Protein AF-A0ABD0P903-F1 (afdb_monomer_lite)

Sequence (54 aa):
MHACYAGRLDTVKYLRNCGSTWQSRDTDGCTPLHWAVDGGHLPVITYMIQDGCE

Secondary structure (DSSP, 8-state):
-HHHHTT-HHHHHHHHHTT--S----TT---HHHHHHHTT-HHHHHH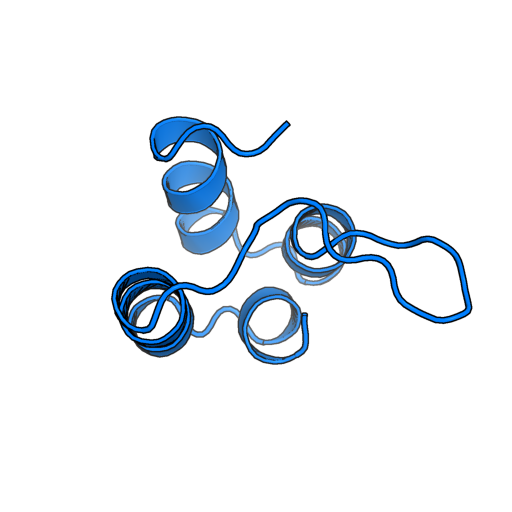HHHTT--

Structure (mmCIF, N/CA/C/O backbone):
data_AF-A0ABD0P903-F1
#
_entry.id   AF-A0ABD0P903-F1
#
loop_
_atom_site.group_PDB
_atom_site.id
_atom_site.type_symbol
_atom_site.label_atom_id
_atom_site.label_alt_id
_atom_site.label_comp_id
_atom_site.label_asym_id
_atom_site.label_entity_id
_atom_site.label_seq_id
_atom_site.pdbx_PDB_ins_code
_atom_site.Cartn_x
_atom_site.Cartn_y
_atom_site.Cartn_z
_atom_site.occupancy
_atom_site.B_iso_or_equiv
_atom_site.auth_seq_id
_atom_site.auth_comp_id
_atom_site.auth_asym_id
_atom_site.auth_atom_id
_atom_site.pdbx_PDB_model_num
ATOM 1 N N . MET A 1 1 ? 3.714 -4.103 -1.951 1.00 93.56 1 MET A N 1
ATOM 2 C CA . MET A 1 1 ? 3.985 -3.850 -3.385 1.00 93.56 1 MET A CA 1
ATOM 3 C C . MET A 1 1 ? 3.165 -4.770 -4.272 1.00 93.56 1 MET A C 1
ATOM 5 O O . MET A 1 1 ? 2.192 -4.289 -4.820 1.00 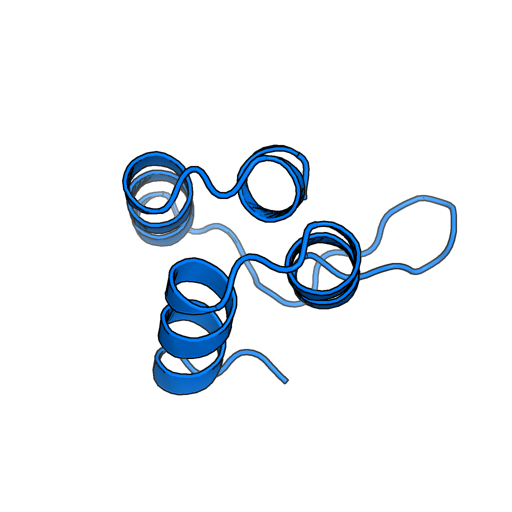93.56 1 MET A O 1
ATOM 9 N N . HIS A 1 2 ? 3.412 -6.084 -4.304 1.00 96.62 2 HIS A N 1
ATOM 10 C CA . HIS A 1 2 ? 2.601 -7.029 -5.098 1.00 96.62 2 HIS A CA 1
ATOM 11 C C . HIS A 1 2 ? 1.078 -6.908 -4.894 1.00 96.62 2 HIS A C 1
ATOM 13 O O . HIS A 1 2 ? 0.325 -6.872 -5.858 1.00 96.62 2 HIS A O 1
ATOM 19 N N . ALA A 1 3 ? 0.607 -6.809 -3.643 1.00 97.81 3 ALA A N 1
ATOM 20 C CA . ALA A 1 3 ? -0.823 -6.630 -3.366 1.00 97.81 3 ALA A CA 1
ATOM 21 C C . ALA A 1 3 ? -1.379 -5.290 -3.888 1.00 97.81 3 ALA A C 1
ATOM 23 O O . ALA A 1 3 ? -2.541 -5.232 -4.277 1.00 97.81 3 ALA A O 1
ATOM 24 N N . CYS A 1 4 ? -0.543 -4.247 -3.918 1.00 98.00 4 CYS A N 1
ATOM 25 C CA . CYS A 1 4 ? -0.879 -2.930 -4.452 1.00 98.00 4 CYS A CA 1
ATOM 26 C C . CYS A 1 4 ? -0.973 -2.972 -5.980 1.00 98.00 4 CYS A C 1
ATOM 28 O O . CYS A 1 4 ? -1.994 -2.570 -6.526 1.00 98.00 4 CYS A O 1
ATOM 30 N N . TYR A 1 5 ? 0.042 -3.545 -6.636 1.00 98.12 5 TYR A N 1
ATOM 31 C CA . TYR A 1 5 ? 0.072 -3.748 -8.086 1.00 98.12 5 TYR A CA 1
ATOM 32 C C . TYR A 1 5 ? -1.101 -4.587 -8.592 1.00 98.12 5 TYR A C 1
ATOM 34 O O . TYR A 1 5 ? -1.663 -4.284 -9.628 1.00 98.12 5 TYR A O 1
ATOM 42 N 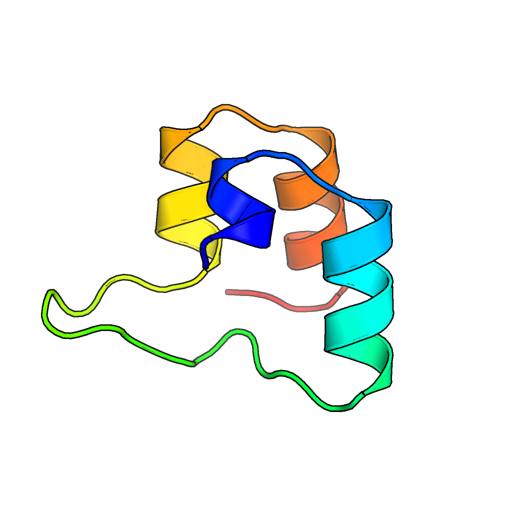N . ALA A 1 6 ? -1.497 -5.618 -7.842 1.00 98.19 6 ALA A N 1
ATOM 43 C CA . ALA A 1 6 ? -2.619 -6.484 -8.201 1.00 98.19 6 ALA A CA 1
ATOM 44 C C . ALA A 1 6 ? -3.997 -5.945 -7.765 1.00 98.19 6 ALA A C 1
ATOM 46 O O . ALA A 1 6 ? -4.996 -6.650 -7.906 1.00 98.19 6 ALA A O 1
ATOM 47 N N . GLY A 1 7 ? -4.064 -4.767 -7.133 1.00 98.12 7 GLY A N 1
ATOM 48 C CA . GLY A 1 7 ? -5.335 -4.135 -6.760 1.00 98.12 7 GLY A CA 1
ATOM 49 C C . GLY A 1 7 ? -6.100 -4.828 -5.632 1.00 98.12 7 GLY A C 1
ATOM 50 O O . GLY A 1 7 ? -7.300 -4.606 -5.466 1.00 98.12 7 GLY A O 1
ATOM 51 N N . ARG A 1 8 ? -5.437 -5.677 -4.839 1.00 98.44 8 ARG A N 1
ATOM 52 C CA . ARG A 1 8 ? -6.082 -6.491 -3.797 1.00 98.44 8 ARG A CA 1
ATOM 53 C C . ARG A 1 8 ? -6.291 -5.689 -2.515 1.00 98.44 8 ARG A C 1
ATOM 55 O O . ARG A 1 8 ? -5.548 -5.862 -1.549 1.00 98.44 8 ARG A O 1
ATOM 62 N N . LEU A 1 9 ? -7.304 -4.820 -2.503 1.00 98.44 9 LEU A N 1
ATOM 63 C CA . LEU A 1 9 ? -7.574 -3.885 -1.402 1.00 98.44 9 LEU A CA 1
ATOM 64 C C . LEU A 1 9 ? -7.657 -4.562 -0.025 1.00 98.44 9 LEU A C 1
ATOM 66 O O . LEU A 1 9 ? -7.024 -4.091 0.918 1.00 98.44 9 LEU A O 1
ATOM 70 N N . ASP A 1 10 ? -8.372 -5.679 0.099 1.00 98.56 10 ASP A N 1
ATOM 71 C CA . ASP A 1 10 ? -8.510 -6.369 1.391 1.00 98.56 10 ASP A CA 1
ATOM 72 C C . ASP A 1 10 ? -7.174 -6.930 1.887 1.00 98.56 10 ASP A C 1
ATOM 74 O O . ASP A 1 10 ? -6.851 -6.841 3.071 1.00 98.56 10 ASP A O 1
ATOM 78 N N . THR A 1 11 ? -6.340 -7.432 0.972 1.00 98.62 11 THR A N 1
ATOM 79 C CA . THR A 1 11 ? -4.976 -7.860 1.300 1.00 98.62 11 THR A CA 1
ATOM 80 C C . THR A 1 11 ? -4.109 -6.674 1.720 1.00 98.62 11 THR A C 1
ATOM 82 O O . THR A 1 11 ? -3.342 -6.796 2.670 1.00 98.62 11 THR A O 1
ATOM 85 N N . VAL A 1 12 ? -4.228 -5.525 1.048 1.00 98.31 12 VAL A N 1
ATOM 86 C CA . VAL A 1 12 ? -3.498 -4.299 1.411 1.00 98.31 12 VAL A CA 1
ATOM 87 C C . VAL A 1 12 ? -3.876 -3.844 2.826 1.00 98.31 12 VAL A C 1
ATOM 89 O O . VAL A 1 12 ? -2.983 -3.601 3.636 1.00 98.31 12 VAL A O 1
ATOM 92 N N . LYS A 1 13 ? -5.173 -3.814 3.159 1.00 98.38 13 LYS A N 1
ATOM 93 C CA . LYS A 1 13 ? -5.668 -3.485 4.508 1.00 98.38 13 LYS A CA 1
ATOM 94 C C . LYS A 1 13 ? -5.176 -4.473 5.565 1.00 98.38 13 LYS A C 1
ATOM 96 O O . LYS A 1 13 ? -4.709 -4.058 6.621 1.00 98.38 13 LYS A O 1
ATOM 101 N N . TYR A 1 14 ? -5.235 -5.774 5.279 1.00 98.50 14 TYR A N 1
ATOM 102 C CA . TYR A 1 14 ? -4.725 -6.803 6.187 1.00 98.50 14 TYR A CA 1
ATOM 103 C C . TYR A 1 14 ? -3.229 -6.615 6.470 1.00 98.50 14 TYR A C 1
ATOM 105 O O . TYR A 1 14 ? -2.817 -6.562 7.626 1.00 98.50 14 TYR A O 1
ATOM 113 N N . LEU A 1 15 ? -2.418 -6.435 5.422 1.00 97.69 15 LEU A N 1
ATOM 114 C CA . LEU A 1 15 ? -0.978 -6.207 5.557 1.00 97.69 15 LEU A CA 1
ATOM 115 C C . LEU A 1 15 ? -0.673 -4.933 6.352 1.00 97.69 15 LEU A C 1
ATOM 117 O O . LEU A 1 15 ? 0.251 -4.932 7.170 1.00 97.69 15 LEU A O 1
ATOM 121 N N . ARG A 1 16 ? -1.451 -3.866 6.142 1.00 97.19 16 ARG A N 1
ATOM 122 C CA . ARG A 1 16 ? -1.327 -2.624 6.906 1.00 97.19 16 ARG A CA 1
ATOM 123 C C . ARG A 1 16 ? -1.619 -2.840 8.392 1.00 97.19 16 ARG A C 1
ATOM 125 O O . ARG A 1 16 ? -0.814 -2.428 9.220 1.00 97.19 16 ARG A O 1
ATOM 132 N N . ASN A 1 17 ? -2.679 -3.577 8.724 1.00 97.38 17 ASN A N 1
ATOM 133 C CA . ASN A 1 17 ? -3.009 -3.950 10.106 1.00 97.38 17 ASN A CA 1
ATOM 134 C C . ASN A 1 17 ? -1.934 -4.828 10.768 1.00 97.38 17 ASN A C 1
ATOM 136 O O . ASN A 1 17 ? -1.746 -4.756 11.979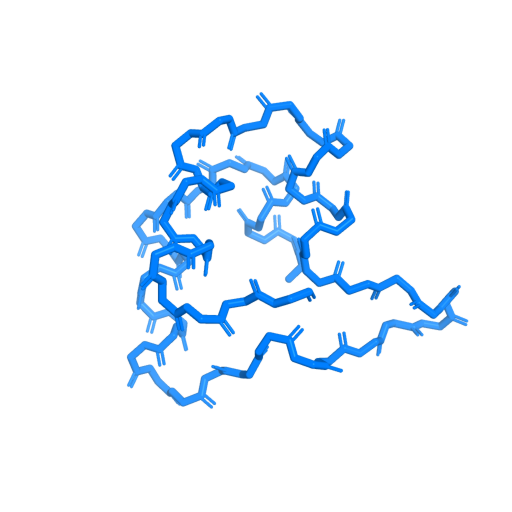 1.00 97.38 17 ASN A O 1
ATOM 140 N N . CYS A 1 18 ? -1.193 -5.622 9.991 1.00 97.75 18 CYS A N 1
ATOM 141 C CA . CYS A 1 18 ? -0.030 -6.373 10.475 1.00 97.75 18 CYS A CA 1
ATOM 142 C C . CYS A 1 18 ? 1.237 -5.512 10.669 1.00 97.75 18 CYS A C 1
ATOM 144 O O . CYS A 1 18 ? 2.292 -6.060 10.977 1.00 97.75 18 CYS A O 1
ATOM 146 N N . GLY A 1 19 ? 1.162 -4.189 10.484 1.00 95.69 19 GLY A N 1
ATOM 147 C CA . GLY A 1 19 ? 2.278 -3.264 10.699 1.00 95.69 19 GLY A CA 1
ATOM 148 C C . GLY A 1 19 ? 3.102 -2.942 9.449 1.00 95.69 19 GLY A C 1
ATOM 149 O O . GLY A 1 19 ? 4.200 -2.402 9.570 1.00 95.69 19 GLY A O 1
ATOM 150 N N . SER A 1 20 ? 2.606 -3.249 8.244 1.00 95.69 20 SER A N 1
ATOM 151 C CA . SER A 1 20 ? 3.305 -2.864 7.008 1.00 95.69 20 SER A CA 1
ATOM 152 C C . SER A 1 20 ? 3.397 -1.340 6.870 1.00 95.69 20 SER A C 1
ATOM 154 O O . SER A 1 20 ? 2.437 -0.618 7.139 1.00 95.69 20 SER A O 1
ATOM 156 N N . THR A 1 21 ? 4.543 -0.848 6.402 1.00 96.31 21 THR A N 1
ATOM 157 C CA . THR A 1 21 ? 4.822 0.578 6.158 1.00 96.31 21 THR A CA 1
ATOM 158 C C . THR A 1 21 ? 4.630 0.946 4.680 1.00 96.31 21 THR A C 1
ATOM 160 O O . THR A 1 21 ? 4.850 0.127 3.785 1.00 96.31 21 THR A O 1
ATOM 163 N N . TRP A 1 22 ? 4.239 2.197 4.420 1.00 96.44 22 TRP A N 1
ATOM 164 C CA . TRP A 1 22 ? 4.159 2.766 3.071 1.00 96.44 22 TRP A CA 1
ATOM 165 C C . TRP A 1 22 ? 5.516 3.224 2.518 1.00 96.44 22 TRP A C 1
ATOM 167 O O . TRP A 1 22 ? 5.657 3.408 1.315 1.00 96.44 22 TRP A O 1
ATOM 177 N N . GLN A 1 23 ? 6.531 3.359 3.374 1.00 95.69 23 GLN A N 1
ATOM 178 C CA . GLN A 1 23 ? 7.850 3.892 3.026 1.00 95.69 23 GLN A CA 1
ATOM 179 C C . GLN A 1 23 ? 8.835 2.826 2.517 1.00 95.69 23 GLN A C 1
ATOM 181 O O . GLN A 1 23 ? 9.967 3.159 2.160 1.00 95.69 23 GLN A O 1
ATOM 186 N N . SER A 1 24 ? 8.441 1.547 2.487 1.00 94.38 24 SER A N 1
ATOM 187 C CA . SER A 1 24 ? 9.278 0.485 1.923 1.00 94.38 24 SER A CA 1
ATOM 188 C C . SER A 1 24 ? 9.626 0.775 0.465 1.00 94.38 24 SER A C 1
ATOM 190 O O . SER A 1 24 ? 8.771 1.204 -0.305 1.00 94.38 24 SER A O 1
ATOM 192 N N . ARG A 1 25 ? 10.868 0.482 0.082 1.00 95.94 25 ARG A N 1
ATOM 193 C CA . ARG A 1 25 ? 11.359 0.582 -1.294 1.00 95.94 25 ARG A CA 1
ATOM 194 C C . ARG A 1 25 ? 11.885 -0.770 -1.755 1.00 95.94 25 ARG A C 1
ATOM 196 O O . ARG A 1 25 ? 12.465 -1.496 -0.948 1.00 95.94 25 ARG A O 1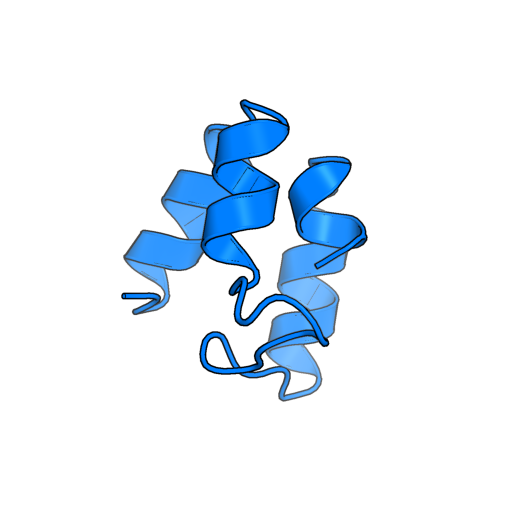
ATOM 203 N N . ASP A 1 26 ? 11.632 -1.117 -3.009 1.00 95.62 26 ASP A N 1
ATOM 204 C CA . ASP A 1 26 ? 12.256 -2.273 -3.650 1.00 95.62 26 ASP A CA 1
ATOM 205 C C . ASP A 1 26 ? 13.643 -1.911 -4.204 1.00 95.62 26 ASP A C 1
ATOM 207 O O . ASP A 1 26 ? 14.197 -0.850 -3.902 1.00 95.62 26 ASP A O 1
ATOM 211 N N . THR A 1 27 ? 14.226 -2.820 -4.985 1.00 97.31 27 THR A N 1
ATOM 212 C CA . THR A 1 27 ? 15.553 -2.660 -5.590 1.00 97.31 27 THR A CA 1
ATOM 213 C C . THR A 1 27 ? 15.635 -1.507 -6.583 1.00 97.31 27 THR A C 1
ATOM 215 O O . THR A 1 27 ? 16.725 -0.978 -6.780 1.00 97.31 27 THR A O 1
ATOM 218 N N . ASP A 1 28 ? 14.504 -1.095 -7.156 1.00 96.62 28 ASP A N 1
ATOM 219 C CA . ASP A 1 28 ? 14.413 0.006 -8.118 1.00 96.62 28 ASP A CA 1
ATOM 220 C C . ASP A 1 28 ? 14.054 1.336 -7.430 1.00 96.62 28 ASP A C 1
ATOM 222 O O . ASP A 1 28 ? 13.949 2.384 -8.067 1.00 96.62 28 ASP A O 1
ATOM 226 N N . GLY A 1 29 ? 13.892 1.321 -6.101 1.00 97.12 29 GLY A N 1
ATOM 227 C CA . GLY A 1 29 ? 13.512 2.488 -5.312 1.00 97.12 29 GLY A CA 1
ATOM 228 C C . GLY A 1 29 ? 12.008 2.779 -5.320 1.00 97.12 29 GLY A C 1
ATOM 229 O O . GLY A 1 29 ? 11.589 3.798 -4.759 1.00 97.12 29 GLY A O 1
ATOM 230 N N . CYS A 1 30 ? 11.188 1.900 -5.902 1.00 97.19 30 CYS A N 1
ATOM 231 C CA . CYS A 1 30 ? 9.747 2.080 -6.004 1.00 97.19 30 CYS A CA 1
ATOM 232 C C . CYS A 1 30 ? 9.050 1.792 -4.670 1.00 97.19 30 CYS A C 1
ATOM 234 O O . CYS A 1 30 ? 9.357 0.838 -3.955 1.00 97.19 30 CYS A O 1
ATOM 236 N N . THR A 1 31 ? 8.075 2.635 -4.332 1.00 96.88 31 THR A N 1
ATOM 237 C CA . THR A 1 31 ? 7.221 2.478 -3.142 1.00 96.88 31 THR A CA 1
ATOM 238 C C . THR A 1 31 ? 5.975 1.650 -3.474 1.00 96.88 31 THR A C 1
ATOM 240 O O . THR A 1 31 ? 5.635 1.480 -4.647 1.00 96.88 31 THR A O 1
ATOM 243 N N . PRO A 1 32 ? 5.207 1.160 -2.480 1.00 97.38 32 PRO A N 1
ATOM 244 C CA . PRO A 1 32 ? 3.938 0.490 -2.742 1.00 97.38 32 PRO A CA 1
ATOM 245 C C . PRO A 1 32 ? 2.954 1.348 -3.551 1.00 97.38 32 PRO A C 1
ATOM 247 O O . PRO A 1 32 ? 2.143 0.781 -4.281 1.00 97.38 32 PRO A O 1
ATOM 250 N N . LEU A 1 33 ? 3.031 2.683 -3.444 1.00 97.50 33 LEU A N 1
ATOM 251 C CA . LEU A 1 33 ? 2.165 3.604 -4.182 1.00 97.50 33 LEU A CA 1
ATOM 252 C C . LEU A 1 33 ? 2.506 3.634 -5.675 1.00 97.50 33 LEU A C 1
ATOM 254 O O . LEU A 1 33 ? 1.584 3.590 -6.483 1.00 97.50 33 LEU A O 1
ATOM 258 N N . HIS A 1 34 ? 3.796 3.609 -6.039 1.00 97.56 34 HIS A N 1
ATOM 259 C CA . HIS A 1 34 ? 4.223 3.491 -7.441 1.00 97.56 34 HIS A CA 1
ATOM 260 C C . HIS A 1 34 ? 3.559 2.281 -8.102 1.00 97.56 34 HIS A C 1
ATOM 262 O O . HIS A 1 34 ? 2.936 2.400 -9.149 1.00 97.56 34 HIS A O 1
ATOM 268 N N . TRP A 1 35 ? 3.595 1.138 -7.419 1.00 97.88 35 TRP A N 1
ATOM 269 C CA . TRP A 1 35 ? 2.980 -0.098 -7.889 1.00 97.88 35 TRP A CA 1
ATOM 270 C C . TRP A 1 35 ? 1.446 -0.042 -7.945 1.00 97.88 35 TRP A C 1
ATOM 272 O O . TRP A 1 35 ? 0.854 -0.598 -8.864 1.00 97.88 35 TRP A O 1
ATOM 282 N N . ALA A 1 36 ? 0.780 0.625 -6.995 1.00 98.06 36 ALA A N 1
ATOM 283 C CA . ALA A 1 36 ? -0.675 0.815 -7.044 1.00 98.06 36 ALA A CA 1
ATOM 284 C C . ALA A 1 36 ? -1.109 1.670 -8.250 1.00 98.06 36 ALA A C 1
ATOM 286 O O . ALA A 1 36 ? -2.139 1.390 -8.866 1.00 98.06 36 ALA A O 1
ATOM 287 N N . VAL A 1 37 ? -0.320 2.707 -8.561 1.00 98.12 37 VAL A N 1
ATOM 288 C CA . VAL A 1 37 ? -0.527 3.613 -9.699 1.00 98.12 37 VAL A CA 1
ATOM 289 C C . VAL A 1 37 ? -0.250 2.902 -11.019 1.00 98.12 37 VAL A C 1
ATOM 291 O O . VAL A 1 37 ? -1.078 2.998 -11.919 1.00 98.12 37 VAL A O 1
ATOM 294 N N . ASP A 1 38 ? 0.843 2.143 -11.111 1.00 98.12 38 ASP A N 1
ATOM 295 C CA . ASP A 1 38 ? 1.193 1.354 -12.301 1.00 98.12 38 ASP A CA 1
ATOM 296 C C . ASP A 1 38 ? 0.098 0.329 -12.654 1.00 98.12 38 ASP A C 1
ATOM 298 O O . ASP A 1 38 ? -0.298 0.199 -13.809 1.00 98.12 38 ASP A O 1
ATOM 302 N N . GLY A 1 39 ? -0.492 -0.319 -11.641 1.00 97.06 39 GLY A N 1
ATOM 303 C CA . GLY A 1 39 ? -1.653 -1.203 -11.815 1.00 97.06 39 GLY A CA 1
ATOM 304 C C . GLY A 1 39 ? -2.993 -0.482 -12.056 1.00 97.06 39 GLY A C 1
ATOM 305 O O . GLY A 1 39 ? -3.996 -1.129 -12.351 1.00 97.06 39 GLY A O 1
ATOM 306 N N . GLY A 1 40 ? -3.057 0.848 -11.918 1.00 97.81 40 GLY A N 1
ATOM 307 C CA . GLY A 1 40 ? -4.272 1.643 -12.141 1.00 97.81 40 GLY A CA 1
ATOM 308 C C . GLY A 1 40 ? -5.388 1.425 -11.110 1.00 97.81 40 GLY A C 1
ATOM 309 O O . GLY A 1 40 ? -6.566 1.658 -11.392 1.00 97.81 40 GLY A O 1
ATOM 310 N N . HIS A 1 41 ? -5.059 0.966 -9.901 1.00 98.00 41 HIS A N 1
ATOM 311 C CA . HIS A 1 41 ? -6.056 0.526 -8.922 1.00 98.00 41 HIS A CA 1
ATOM 312 C C . HIS A 1 41 ? -6.503 1.644 -7.977 1.00 98.00 41 HIS A C 1
ATOM 314 O O . HIS A 1 41 ? -6.095 1.705 -6.815 1.00 98.00 41 HIS A O 1
ATOM 320 N N . LEU A 1 42 ? -7.415 2.496 -8.462 1.00 98.12 42 LEU A N 1
ATOM 321 C CA . LEU A 1 42 ? -7.924 3.660 -7.725 1.00 98.12 42 LEU A CA 1
ATOM 322 C C . LEU A 1 42 ? -8.374 3.363 -6.278 1.00 98.12 42 LEU A C 1
ATOM 324 O O . LEU A 1 42 ? -7.960 4.106 -5.394 1.00 98.12 42 LEU A O 1
ATOM 328 N N . PRO A 1 43 ? -9.121 2.282 -5.964 1.00 98.56 43 PRO A N 1
ATOM 329 C CA . PRO A 1 43 ? -9.523 2.007 -4.580 1.00 98.56 43 PRO A CA 1
ATOM 330 C C . PRO A 1 43 ? -8.343 1.779 -3.626 1.00 98.56 43 PRO A C 1
ATOM 332 O O . PRO A 1 43 ? -8.397 2.176 -2.462 1.00 98.56 43 PRO A O 1
ATOM 335 N N . VAL A 1 44 ? -7.268 1.152 -4.115 1.00 98.56 44 VAL A N 1
ATOM 336 C CA . VAL A 1 44 ? -6.038 0.943 -3.342 1.00 98.56 44 VAL A CA 1
ATOM 337 C C . VAL A 1 44 ? -5.310 2.267 -3.148 1.00 98.56 44 VAL A C 1
ATOM 339 O O . VAL A 1 44 ? -4.936 2.586 -2.023 1.00 98.56 44 VAL A O 1
ATOM 342 N N . ILE A 1 45 ? -5.174 3.056 -4.216 1.00 98.44 45 ILE A N 1
ATOM 343 C CA . ILE A 1 45 ? -4.542 4.382 -4.181 1.00 98.44 45 ILE A CA 1
ATOM 344 C C . ILE A 1 45 ? -5.258 5.287 -3.171 1.00 98.44 45 ILE A C 1
ATOM 346 O O . ILE A 1 45 ? -4.619 5.865 -2.295 1.00 98.44 45 ILE A O 1
ATOM 350 N N . THR A 1 46 ? -6.590 5.364 -3.239 1.00 98.38 46 THR A N 1
ATOM 351 C CA . THR A 1 46 ? -7.399 6.172 -2.319 1.00 98.38 46 THR A CA 1
ATOM 352 C C . THR A 1 46 ? -7.218 5.732 -0.872 1.00 98.38 46 THR A C 1
ATOM 354 O O . THR A 1 46 ? -7.003 6.583 -0.013 1.00 98.38 46 THR A O 1
ATOM 357 N N . TYR A 1 47 ? -7.261 4.425 -0.598 1.00 98.38 47 TYR A N 1
ATOM 358 C CA . TYR A 1 47 ? -7.043 3.916 0.755 1.00 98.38 47 TYR A CA 1
ATOM 359 C C . TYR A 1 47 ? -5.654 4.288 1.286 1.00 98.38 47 TYR A C 1
ATOM 361 O O . TYR A 1 47 ? -5.543 4.779 2.404 1.00 98.38 47 TYR A O 1
ATOM 369 N N . MET A 1 48 ? -4.605 4.098 0.483 1.00 97.75 48 MET A N 1
ATOM 370 C CA . MET A 1 48 ? -3.233 4.405 0.888 1.00 97.75 48 MET A CA 1
ATOM 371 C C . MET A 1 48 ? -3.060 5.892 1.217 1.00 97.75 48 MET A C 1
ATOM 373 O O . MET A 1 48 ? -2.513 6.210 2.267 1.00 97.75 48 MET A O 1
ATOM 377 N N . ILE A 1 49 ? -3.574 6.798 0.377 1.00 97.50 49 ILE A N 1
ATOM 378 C CA . ILE A 1 49 ? -3.508 8.252 0.617 1.00 97.50 49 ILE A CA 1
ATOM 379 C C . ILE A 1 49 ? -4.280 8.636 1.889 1.00 97.50 49 ILE A C 1
ATOM 381 O O . ILE A 1 49 ? -3.782 9.406 2.706 1.00 97.50 49 ILE A O 1
ATOM 385 N N . GLN A 1 50 ? -5.477 8.077 2.095 1.00 97.94 50 GLN A N 1
ATOM 386 C CA . GLN A 1 50 ? -6.267 8.314 3.312 1.00 97.94 50 GLN A CA 1
ATOM 387 C C . GLN A 1 50 ? -5.568 7.812 4.580 1.00 97.94 50 GLN A C 1
ATOM 389 O O . GLN A 1 50 ? -5.743 8.389 5.649 1.00 97.94 50 GLN A O 1
ATOM 394 N N . ASP A 1 51 ? -4.768 6.756 4.456 1.00 96.81 51 ASP A N 1
ATOM 395 C CA . ASP A 1 51 ? -3.982 6.166 5.537 1.00 96.81 51 ASP A CA 1
ATOM 396 C C . ASP A 1 51 ? -2.604 6.848 5.726 1.00 96.81 51 ASP A C 1
ATOM 398 O O . ASP A 1 51 ? -1.755 6.370 6.482 1.00 96.81 51 ASP A O 1
ATOM 402 N N . GLY A 1 52 ? -2.364 7.979 5.049 1.00 93.94 52 GLY A N 1
ATOM 403 C CA . GLY A 1 52 ? -1.145 8.780 5.188 1.00 93.94 52 GLY A CA 1
ATOM 404 C C . GLY A 1 52 ? 0.052 8.256 4.389 1.00 93.94 52 GLY A C 1
ATOM 405 O O . GLY A 1 52 ? 1.196 8.445 4.800 1.00 93.94 52 GLY A O 1
ATOM 406 N N . CYS A 1 53 ? -0.184 7.546 3.284 1.00 92.94 53 CYS A N 1
ATOM 407 C CA . CYS A 1 53 ? 0.852 7.260 2.291 1.00 92.94 53 CYS A CA 1
ATOM 408 C C . CYS A 1 53 ? 1.186 8.530 1.496 1.00 92.94 53 CYS A C 1
ATOM 410 O O . CYS A 1 53 ? 0.279 9.170 0.962 1.00 92.94 53 CYS A O 1
ATOM 412 N N . GLU A 1 54 ? 2.481 8.825 1.370 1.00 79.88 54 GLU A N 1
ATOM 413 C CA . GLU A 1 54 ? 3.059 9.936 0.596 1.00 79.88 54 GLU A CA 1
ATOM 414 C C . GLU A 1 54 ? 3.894 9.420 -0.584 1.00 79.88 54 GLU A C 1
ATOM 416 O O . GLU A 1 54 ? 4.499 8.324 -0.454 1.00 79.88 54 GLU A O 1
#

pLDDT: mean 96.95, std 2.69, range [79.88, 98.62]

Radius of gyration: 9.76 Å; chains: 1; bounding box: 25×18×23 Å

InterPro domains:
  IPR002110 Ankyrin repeat [PF12796] (1-53)
  IPR002110 Ankyrin repeat [PS50088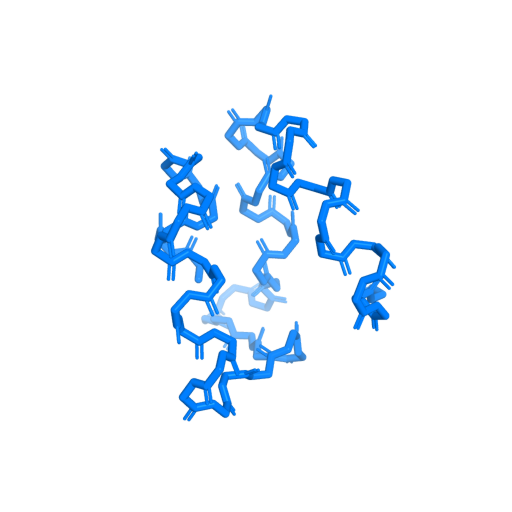] (28-54)
  IPR036770 Ankyrin repeat-containing domain superfamily [G3DSA:1.25.40.20] (1-54)
  IPR036770 Ankyrin repeat-containing domain superfamily [SSF48403] (2-52)

Foldseek 3Di:
DVCLLVLVQVVLVVVVVVPDDQCDADPVRDTSLNSNVNSVNVVNNVVCVVVPRD

Organism: Cirrhinus mrigala (NCBI:txid683832)